Protein AF-A0A950SZE5-F1 (afdb_monomer_lite)

Radius of gyration: 12.18 Å; chains: 1; bounding box: 23×28×33 Å

Sequence (52 aa):
FARDIAGHVLFMDSGAIAEHGRADDVLVRPGNPRTRAFLSRFHHATALRSAG

Foldseek 3Di:
DCLVPDQKDFDDDPRDGQDIDGSCQQQPPDPGPVSVVVNVVVVVVVVVVVPD

Structure (mmCIF, N/CA/C/O backbone):
data_AF-A0A950SZE5-F1
#
_entry.id   AF-A0A950SZE5-F1
#
loop_
_atom_site.group_PDB
_atom_site.id
_atom_site.type_symbol
_atom_site.label_atom_id
_atom_site.label_alt_id
_atom_site.label_comp_id
_atom_site.label_asym_id
_atom_site.label_entity_id
_atom_site.label_seq_id
_atom_site.pdbx_PDB_ins_code
_atom_site.Cartn_x
_atom_site.Cartn_y
_atom_site.Cartn_z
_atom_site.occupancy
_atom_site.B_iso_or_equiv
_atom_site.auth_seq_id
_atom_site.auth_comp_id
_atom_site.auth_asym_id
_atom_site.auth_atom_id
_atom_site.pdbx_PDB_model_num
ATOM 1 N N . PHE A 1 1 ? 10.590 -2.527 -8.039 1.00 76.31 1 PHE A N 1
ATOM 2 C CA . PHE A 1 1 ? 11.297 -3.183 -6.919 1.00 76.31 1 PHE A CA 1
ATOM 3 C C . PHE A 1 1 ? 10.317 -3.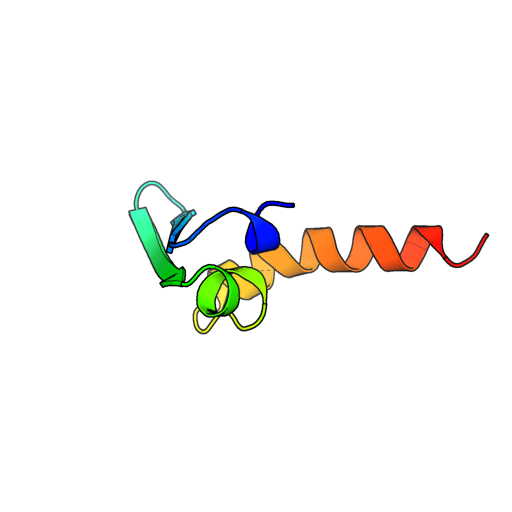846 -5.956 1.00 76.31 1 PHE A C 1
ATOM 5 O O . PHE A 1 1 ? 10.183 -5.053 -6.050 1.00 76.31 1 PHE A O 1
ATOM 12 N N . ALA A 1 2 ? 9.606 -3.123 -5.077 1.00 80.62 2 ALA A N 1
ATOM 13 C CA . ALA A 1 2 ? 8.767 -3.769 -4.053 1.00 80.62 2 ALA A CA 1
ATOM 14 C C . ALA A 1 2 ? 7.686 -4.689 -4.650 1.00 80.62 2 ALA A C 1
ATOM 16 O O . ALA A 1 2 ? 7.507 -5.807 -4.181 1.00 80.62 2 ALA A O 1
ATOM 17 N N . ARG A 1 3 ? 7.052 -4.258 -5.747 1.00 83.06 3 ARG A N 1
ATOM 18 C CA . ARG A 1 3 ? 6.118 -5.082 -6.527 1.00 83.06 3 ARG A CA 1
ATOM 19 C C . ARG A 1 3 ? 6.739 -6.387 -7.034 1.00 83.06 3 ARG A C 1
ATOM 21 O O . ARG A 1 3 ? 6.090 -7.418 -7.000 1.00 83.06 3 ARG A O 1
ATOM 28 N N . ASP A 1 4 ? 7.977 -6.331 -7.512 1.00 87.88 4 ASP A N 1
ATOM 29 C CA . ASP A 1 4 ? 8.588 -7.431 -8.266 1.00 87.88 4 ASP A CA 1
ATOM 30 C C . ASP A 1 4 ? 9.206 -8.500 -7.343 1.00 87.88 4 ASP A C 1
ATOM 32 O O . ASP A 1 4 ? 9.528 -9.592 -7.797 1.00 87.88 4 ASP A O 1
ATOM 36 N N . ILE A 1 5 ? 9.379 -8.187 -6.051 1.00 91.44 5 ILE A N 1
ATOM 37 C CA . ILE A 1 5 ? 10.002 -9.079 -5.057 1.00 91.44 5 ILE A CA 1
ATOM 38 C C . ILE A 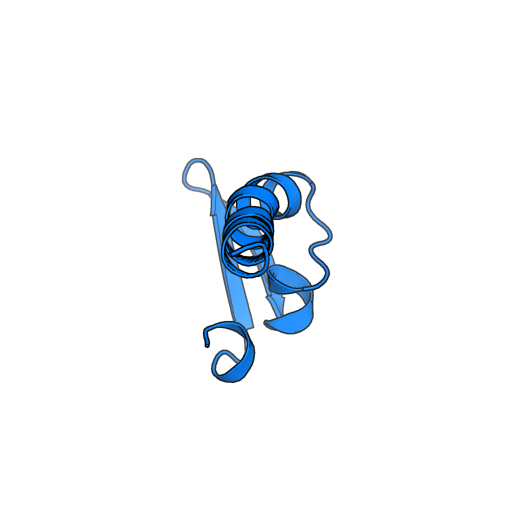1 5 ? 8.989 -9.573 -4.017 1.00 91.44 5 ILE A C 1
ATOM 40 O O . ILE A 1 5 ? 9.088 -10.706 -3.549 1.00 91.44 5 ILE A O 1
ATOM 44 N N . ALA A 1 6 ? 8.021 -8.743 -3.618 1.00 92.56 6 ALA A N 1
ATOM 45 C CA . ALA A 1 6 ? 7.104 -9.105 -2.545 1.00 92.56 6 ALA A CA 1
ATOM 46 C C . ALA A 1 6 ? 5.999 -10.056 -3.029 1.00 92.56 6 ALA A C 1
ATOM 48 O O . ALA A 1 6 ? 5.294 -9.778 -3.995 1.00 92.56 6 ALA A O 1
ATOM 49 N N . GLY A 1 7 ? 5.776 -11.149 -2.293 1.00 93.06 7 GLY A N 1
ATOM 50 C CA . GLY A 1 7 ? 4.598 -12.001 -2.494 1.00 93.06 7 GLY A CA 1
ATOM 51 C C . GLY A 1 7 ? 3.316 -11.383 -1.921 1.00 93.06 7 GLY A C 1
ATOM 52 O O . GLY A 1 7 ? 2.246 -11.487 -2.521 1.00 93.06 7 GLY A O 1
ATOM 53 N N . HIS A 1 8 ? 3.432 -10.700 -0.779 1.00 96.00 8 HIS A N 1
ATOM 54 C CA . HIS A 1 8 ? 2.330 -10.067 -0.058 1.00 96.00 8 HIS A CA 1
ATOM 55 C C . HIS A 1 8 ? 2.790 -8.735 0.540 1.00 96.00 8 HIS A C 1
ATOM 57 O O . HIS A 1 8 ? 3.945 -8.595 0.941 1.00 96.00 8 HIS A O 1
ATOM 63 N N . VAL A 1 9 ? 1.885 -7.764 0.614 1.00 96.94 9 VAL A N 1
ATOM 64 C CA . VAL A 1 9 ? 2.141 -6.409 1.108 1.00 96.94 9 VAL A CA 1
ATOM 65 C C . VAL A 1 9 ? 1.107 -6.058 2.170 1.00 96.94 9 VAL A C 1
ATOM 67 O O . VAL A 1 9 ? -0.057 -6.442 2.063 1.00 96.94 9 VAL A O 1
ATOM 70 N N . LEU A 1 10 ? 1.544 -5.329 3.197 1.00 97.44 10 LEU A N 1
ATOM 71 C CA . LEU A 1 10 ? 0.673 -4.636 4.138 1.00 97.44 10 LEU A CA 1
ATOM 72 C C . LEU A 1 10 ? 0.930 -3.137 4.021 1.00 97.44 10 LEU A C 1
ATOM 74 O O . LEU A 1 10 ? 2.065 -2.683 4.161 1.00 97.44 10 LEU A O 1
ATOM 78 N N . PHE A 1 11 ? -0.129 -2.379 3.775 1.00 97.19 11 PHE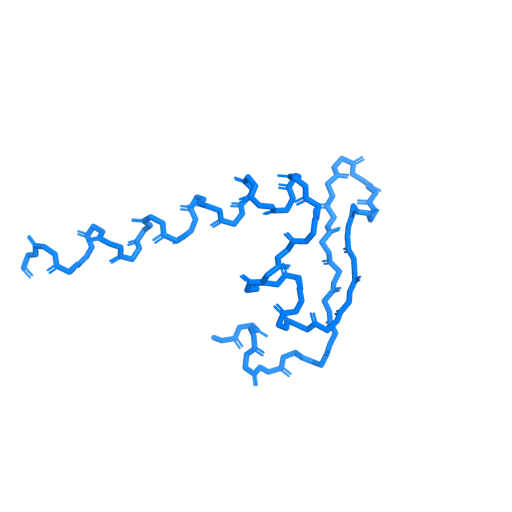 A N 1
ATOM 79 C CA . PHE A 1 11 ? -0.129 -0.931 3.854 1.00 97.19 11 PHE A CA 1
ATOM 80 C C . PHE A 1 11 ? -0.714 -0.505 5.203 1.00 97.19 11 PHE A C 1
ATOM 82 O O . PHE A 1 11 ? -1.838 -0.872 5.561 1.00 97.19 11 PHE A O 1
ATOM 89 N N . MET A 1 12 ? 0.067 0.269 5.953 1.00 97.31 12 MET A N 1
ATOM 90 C CA . MET A 1 12 ? -0.321 0.795 7.256 1.00 97.31 12 MET A CA 1
ATOM 91 C C . MET A 1 12 ? -0.509 2.307 7.197 1.00 97.31 12 MET A C 1
ATOM 93 O O . MET A 1 12 ? 0.288 3.014 6.584 1.00 97.31 12 MET A O 1
ATOM 97 N N . ASP A 1 13 ? -1.536 2.791 7.887 1.00 96.44 13 ASP A N 1
ATOM 98 C CA . ASP A 1 13 ? -1.824 4.211 8.066 1.00 96.44 13 ASP A CA 1
ATOM 99 C C . ASP A 1 13 ? -2.431 4.432 9.458 1.00 96.44 13 ASP A C 1
ATOM 101 O O . ASP A 1 13 ? -3.236 3.628 9.931 1.00 96.44 13 ASP A O 1
ATOM 105 N N . SER A 1 14 ? -2.027 5.512 10.131 1.00 94.94 14 SER A N 1
ATOM 106 C CA . SER A 1 14 ? -2.517 5.883 11.469 1.00 94.94 14 SER A CA 1
ATOM 107 C C . SER A 1 14 ? -2.400 4.759 12.515 1.00 94.94 14 SER A C 1
ATOM 109 O O . SER A 1 14 ? -3.263 4.594 13.373 1.00 94.94 14 SER A O 1
ATOM 111 N N . GLY A 1 15 ? -1.332 3.960 12.430 1.00 96.50 15 GLY A N 1
ATOM 112 C CA . GLY A 1 15 ? -1.074 2.850 13.353 1.00 96.50 15 GLY A CA 1
ATOM 113 C C . GLY A 1 15 ? -1.913 1.589 13.109 1.00 96.50 15 GLY A C 1
ATOM 114 O O . GLY A 1 15 ? -1.836 0.664 13.911 1.00 96.50 15 GLY A O 1
ATOM 115 N N . ALA A 1 16 ? -2.680 1.517 12.017 1.00 96.31 16 ALA A N 1
ATOM 116 C CA . ALA A 1 16 ? -3.505 0.361 11.668 1.00 96.31 16 ALA A CA 1
ATOM 117 C C . ALA A 1 16 ? -3.199 -0.161 10.257 1.00 96.31 16 ALA A C 1
ATOM 119 O O . ALA A 1 16 ? -2.731 0.580 9.392 1.00 96.31 16 ALA A O 1
ATOM 120 N N . ILE A 1 17 ? -3.495 -1.441 10.009 1.00 97.25 17 ILE A N 1
ATOM 121 C CA . ILE A 1 17 ? -3.476 -2.008 8.655 1.00 97.25 17 ILE A CA 1
ATOM 122 C C . ILE A 1 17 ? -4.683 -1.446 7.908 1.00 97.25 17 ILE A C 1
ATOM 124 O O . ILE A 1 17 ? -5.827 -1.743 8.247 1.00 97.25 17 ILE A O 1
ATOM 128 N N . ALA A 1 18 ? -4.420 -0.625 6.898 1.00 97.12 18 ALA A N 1
ATOM 129 C CA . ALA A 1 18 ? -5.459 -0.046 6.060 1.00 97.12 18 ALA A CA 1
ATOM 130 C C . ALA A 1 18 ? -5.756 -0.930 4.838 1.00 97.12 18 ALA A C 1
ATOM 132 O O . ALA A 1 18 ? -6.896 -0.971 4.377 1.00 97.12 18 ALA A O 1
ATOM 133 N N . GLU A 1 19 ? -4.761 -1.648 4.313 1.00 98.31 19 GLU A N 1
ATOM 134 C CA . GLU A 1 19 ? -4.938 -2.591 3.205 1.00 98.31 19 GLU A CA 1
ATOM 135 C C . GLU A 1 19 ? -3.844 -3.663 3.230 1.00 98.31 19 GLU A C 1
ATOM 137 O O . GLU A 1 19 ? -2.713 -3.402 3.640 1.00 98.31 19 GLU A O 1
ATOM 142 N N . HIS A 1 20 ? -4.167 -4.878 2.796 1.00 98.00 20 HIS A N 1
ATOM 143 C CA . HIS A 1 20 ? -3.207 -5.968 2.672 1.00 98.00 20 HIS A CA 1
ATOM 144 C C . HIS A 1 20 ? -3.630 -6.931 1.559 1.00 98.00 20 HIS A C 1
ATOM 146 O O . HIS A 1 20 ? -4.820 -7.102 1.308 1.00 98.00 20 HIS A O 1
ATOM 152 N N . GLY A 1 21 ? -2.661 -7.546 0.885 1.00 97.75 21 GLY A N 1
ATOM 153 C CA . GLY A 1 21 ? -2.923 -8.464 -0.223 1.00 97.75 21 GLY A CA 1
ATOM 154 C C . GLY A 1 21 ? -1.667 -8.791 -1.020 1.00 97.75 21 GLY A C 1
ATOM 155 O O . GLY A 1 21 ? -0.549 -8.475 -0.598 1.00 97.75 21 GLY A O 1
ATOM 156 N N . ARG A 1 22 ? -1.834 -9.394 -2.205 1.00 97.50 22 ARG A N 1
ATOM 157 C CA . ARG A 1 22 ? -0.710 -9.590 -3.133 1.00 97.50 22 ARG A CA 1
ATOM 158 C C . ARG A 1 22 ? -0.115 -8.238 -3.512 1.00 97.50 22 ARG A C 1
ATOM 160 O O . ARG A 1 22 ? -0.817 -7.229 -3.556 1.00 97.50 22 ARG A O 1
ATOM 167 N N . ALA A 1 23 ? 1.175 -8.226 -3.830 1.00 95.94 23 ALA A N 1
ATOM 168 C CA . ALA A 1 23 ? 1.863 -6.986 -4.172 1.00 95.94 23 ALA A CA 1
ATOM 169 C C . ALA A 1 23 ? 1.198 -6.231 -5.335 1.00 95.94 23 ALA A C 1
ATOM 171 O O . ALA A 1 23 ? 1.050 -5.016 -5.250 1.00 95.94 23 ALA A O 1
ATOM 172 N N . ASP A 1 24 ? 0.723 -6.931 -6.368 1.00 95.06 24 ASP A N 1
ATOM 173 C CA . ASP A 1 24 ? 0.008 -6.303 -7.488 1.00 95.06 24 ASP A CA 1
ATOM 174 C C . ASP A 1 24 ? -1.323 -5.664 -7.073 1.00 95.06 24 ASP A C 1
ATOM 176 O O . ASP A 1 24 ? -1.683 -4.596 -7.573 1.00 95.06 24 ASP A O 1
ATOM 180 N N . ASP A 1 25 ? -2.042 -6.279 -6.139 1.00 96.81 25 ASP A N 1
ATOM 181 C CA . ASP A 1 25 ? -3.335 -5.771 -5.685 1.00 96.81 25 ASP A CA 1
ATOM 182 C C . ASP A 1 25 ? -3.148 -4.514 -4.833 1.00 96.81 25 ASP A C 1
ATOM 184 O O . ASP A 1 25 ? -3.875 -3.545 -5.002 1.00 96.81 25 ASP A O 1
ATOM 188 N N . VAL 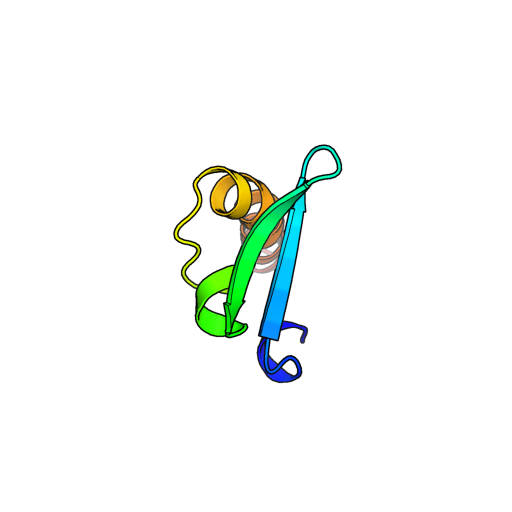A 1 26 ? -2.122 -4.472 -3.979 1.00 96.94 26 VAL A N 1
ATOM 189 C CA . VAL A 1 26 ? -1.893 -3.330 -3.078 1.00 96.94 26 VAL A CA 1
ATOM 190 C C . VAL A 1 26 ? -1.095 -2.203 -3.744 1.00 96.94 26 VAL A C 1
ATOM 192 O O . VAL A 1 26 ? -1.370 -1.033 -3.499 1.00 96.94 26 VAL A O 1
ATOM 195 N N . LEU A 1 27 ? -0.097 -2.519 -4.577 1.00 94.06 27 LEU A N 1
ATOM 196 C CA . LEU A 1 27 ? 0.844 -1.529 -5.128 1.00 94.06 27 LEU A CA 1
ATOM 197 C C . LEU A 1 27 ? 0.504 -1.061 -6.547 1.00 94.06 27 LEU A C 1
ATOM 199 O O . LEU A 1 27 ? 0.990 -0.008 -6.957 1.00 94.06 27 LEU A O 1
ATOM 203 N N . VAL A 1 28 ? -0.280 -1.829 -7.312 1.00 92.88 28 VAL A N 1
ATOM 204 C CA . VAL A 1 28 ? -0.637 -1.483 -8.703 1.00 92.88 28 VAL A CA 1
ATOM 205 C C . VAL A 1 28 ? -2.116 -1.153 -8.827 1.00 92.88 28 VAL A C 1
ATOM 207 O O . VAL A 1 28 ? -2.471 -0.193 -9.509 1.00 92.88 28 VAL A O 1
ATOM 210 N N . ARG A 1 29 ? -2.987 -1.932 -8.175 1.00 95.00 29 ARG A N 1
ATOM 211 C CA . ARG A 1 29 ? -4.448 -1.772 -8.255 1.00 95.00 29 ARG A CA 1
ATOM 212 C C . ARG A 1 29 ? -5.112 -1.670 -6.871 1.00 95.00 29 ARG A C 1
ATOM 214 O O . ARG A 1 29 ? -6.079 -2.391 -6.627 1.00 95.00 29 ARG A O 1
ATOM 221 N N . PRO A 1 30 ? -4.641 -0.764 -5.991 1.00 96.94 30 PRO A N 1
ATOM 222 C CA . PRO A 1 30 ? -5.177 -0.619 -4.636 1.00 96.94 30 PRO A CA 1
ATOM 223 C C . PRO A 1 30 ? -6.691 -0.371 -4.619 1.00 96.94 30 PRO A C 1
ATOM 225 O O . PRO A 1 30 ? -7.211 0.573 -5.239 1.00 96.94 30 PRO A O 1
ATOM 228 N N . GLY A 1 31 ? -7.397 -1.189 -3.840 1.00 97.00 31 GLY A N 1
ATOM 229 C CA . GLY A 1 31 ? -8.826 -1.054 -3.588 1.00 97.00 31 GLY A CA 1
ATOM 230 C C . GLY A 1 31 ? -9.127 0.057 -2.583 1.00 97.00 31 GLY A C 1
ATOM 231 O O . GLY A 1 31 ? -10.119 0.780 -2.744 1.00 97.00 31 GLY A O 1
ATOM 232 N N . ASN A 1 32 ? -8.250 0.263 -1.593 1.00 97.81 32 ASN A N 1
ATOM 233 C CA . ASN A 1 32 ? -8.455 1.269 -0.555 1.00 97.81 32 ASN A CA 1
ATOM 234 C C . ASN A 1 32 ? -8.125 2.695 -1.062 1.00 97.81 32 ASN A C 1
ATOM 236 O O . ASN A 1 32 ? -7.021 2.951 -1.558 1.00 97.81 32 ASN A O 1
ATOM 240 N N . PRO A 1 33 ? -9.042 3.674 -0.900 1.00 96.62 33 PRO A N 1
ATOM 241 C CA . PRO A 1 33 ? -8.787 5.074 -1.244 1.00 96.62 33 PRO A CA 1
ATOM 242 C C . PRO A 1 33 ? -7.539 5.688 -0.588 1.00 96.62 33 PRO A C 1
ATOM 244 O O . PRO A 1 33 ? -6.866 6.505 -1.218 1.00 96.62 33 PRO A O 1
ATOM 247 N N . ARG A 1 34 ? -7.210 5.305 0.653 1.00 95.94 34 ARG A N 1
ATOM 248 C CA . ARG A 1 34 ? -6.035 5.817 1.379 1.00 95.94 34 ARG A CA 1
ATOM 249 C C . ARG A 1 34 ? -4.734 5.327 0.749 1.00 95.94 34 ARG A C 1
ATOM 251 O O . ARG A 1 34 ? -3.835 6.131 0.514 1.00 95.94 34 ARG A O 1
ATOM 258 N N . THR A 1 35 ? -4.669 4.048 0.382 1.00 96.94 35 THR A N 1
ATOM 259 C CA . THR A 1 35 ? -3.525 3.469 -0.337 1.00 96.94 35 THR A CA 1
ATOM 260 C C . THR A 1 35 ? -3.338 4.133 -1.701 1.00 96.94 35 THR A C 1
ATOM 262 O O 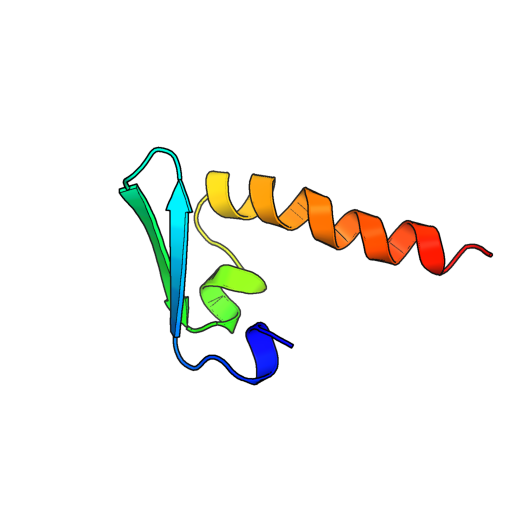. THR A 1 35 ? -2.221 4.519 -2.043 1.00 96.94 35 THR A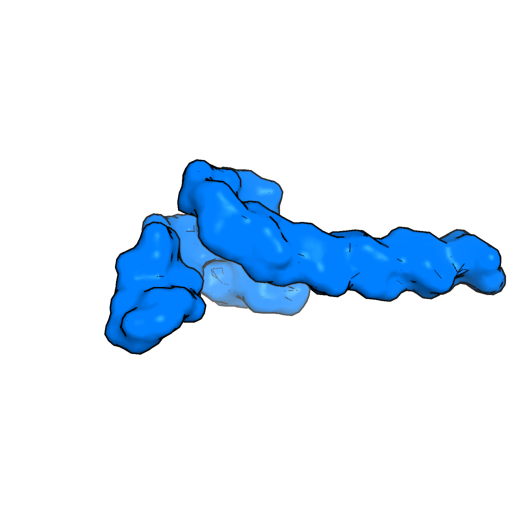 O 1
ATOM 265 N N . ARG A 1 36 ? -4.428 4.376 -2.451 1.00 95.81 36 ARG A N 1
ATOM 266 C CA . ARG A 1 36 ? -4.383 5.143 -3.715 1.00 95.81 36 ARG A CA 1
ATOM 267 C C . ARG A 1 36 ? -3.785 6.536 -3.532 1.00 95.81 36 ARG A C 1
ATOM 269 O O . ARG A 1 36 ? -2.905 6.930 -4.294 1.00 95.81 36 ARG A O 1
ATOM 276 N N . ALA A 1 37 ? -4.260 7.273 -2.530 1.00 94.50 37 ALA A N 1
ATOM 277 C CA . ALA A 1 37 ? -3.795 8.628 -2.247 1.00 94.50 37 ALA A CA 1
ATOM 278 C C . ALA A 1 37 ? -2.326 8.673 -1.790 1.00 94.50 37 ALA A C 1
ATOM 280 O O . ALA A 1 37 ? -1.623 9.644 -2.066 1.00 94.50 37 ALA A O 1
ATOM 281 N N . PHE A 1 38 ? -1.852 7.633 -1.098 1.00 93.62 38 PHE A N 1
ATOM 282 C CA . PHE A 1 38 ? -0.442 7.488 -0.747 1.00 93.62 38 PHE A CA 1
ATOM 283 C C . PHE A 1 38 ? 0.415 7.209 -1.988 1.00 93.62 38 PHE A C 1
ATOM 285 O O . PHE A 1 38 ? 1.384 7.926 -2.239 1.00 93.62 38 PHE A O 1
ATOM 292 N N . LEU A 1 39 ? 0.039 6.203 -2.785 1.00 92.88 39 LEU A N 1
ATOM 293 C CA . LEU A 1 39 ? 0.816 5.762 -3.944 1.00 92.88 39 LEU A CA 1
ATOM 294 C C . LEU A 1 39 ? 0.876 6.818 -5.052 1.00 92.88 39 LEU A C 1
ATOM 296 O O . LEU A 1 39 ? 1.916 6.955 -5.698 1.00 92.88 39 LEU A O 1
ATOM 300 N N . SER A 1 40 ? -0.180 7.619 -5.248 1.00 90.62 40 SER A N 1
ATOM 301 C CA . SER A 1 40 ? -0.196 8.679 -6.269 1.00 90.62 40 SER A CA 1
ATOM 302 C C . SER A 1 40 ? 0.987 9.648 -6.135 1.00 90.62 40 SER A C 1
ATOM 304 O O . SER A 1 40 ? 1.571 10.046 -7.140 1.00 90.62 40 SER A O 1
ATOM 306 N N . ARG A 1 41 ? 1.443 9.934 -4.909 1.00 88.81 41 ARG A N 1
ATOM 307 C CA . ARG A 1 41 ? 2.615 10.792 -4.644 1.00 88.81 41 ARG A CA 1
ATOM 308 C C . ARG A 1 41 ? 3.899 10.273 -5.301 1.00 88.81 41 ARG A C 1
ATOM 310 O O . ARG A 1 41 ? 4.766 11.063 -5.657 1.00 88.81 41 ARG A O 1
ATOM 317 N N . PHE A 1 42 ? 4.009 8.960 -5.487 1.00 81.88 42 PHE A N 1
ATOM 318 C CA . PHE A 1 42 ? 5.183 8.301 -6.057 1.00 81.88 42 PHE A CA 1
ATOM 319 C C . PHE A 1 42 ? 5.056 8.080 -7.566 1.00 81.88 42 PHE A C 1
ATOM 321 O O . PHE A 1 42 ? 6.051 8.188 -8.279 1.00 81.88 42 PHE A O 1
ATOM 328 N N . HIS A 1 43 ? 3.844 7.851 -8.081 1.00 69.38 43 HIS A N 1
ATOM 329 C CA . HIS A 1 43 ? 3.617 7.709 -9.525 1.00 69.38 43 HIS A CA 1
ATOM 330 C C . HIS A 1 43 ? 3.873 9.016 -10.298 1.00 69.38 43 HIS A C 1
ATOM 332 O O . HIS A 1 43 ? 4.353 8.981 -11.431 1.00 69.38 43 HIS A O 1
ATOM 338 N N . HIS A 1 44 ? 3.646 10.177 -9.675 1.00 57.28 44 HIS A N 1
ATOM 339 C CA . HIS A 1 44 ? 3.957 11.479 -10.279 1.00 57.28 44 HIS A CA 1
ATOM 340 C C . HIS A 1 44 ? 5.460 11.816 -10.292 1.00 57.28 44 HIS A C 1
ATOM 342 O O . HIS A 1 44 ? 5.909 12.572 -11.155 1.00 57.28 44 HIS A O 1
ATOM 348 N N . ALA A 1 45 ? 6.263 11.223 -9.401 1.00 52.22 45 ALA A N 1
ATOM 349 C CA . ALA A 1 45 ? 7.712 11.440 -9.371 1.00 52.22 45 ALA A CA 1
ATOM 350 C C . ALA A 1 45 ? 8.431 10.846 -10.599 1.00 52.22 45 ALA A C 1
ATOM 352 O O . ALA A 1 45 ? 9.517 11.296 -10.962 1.00 52.22 45 ALA A O 1
ATOM 353 N N . THR A 1 46 ? 7.824 9.860 -11.267 1.00 51.25 46 THR A N 1
ATOM 354 C CA . THR A 1 46 ? 8.370 9.260 -12.492 1.00 51.25 46 THR A CA 1
ATOM 355 C C . THR A 1 46 ? 8.032 10.080 -13.741 1.00 51.25 46 THR A C 1
ATOM 357 O O . THR A 1 46 ? 8.893 10.229 -14.602 1.00 51.25 46 THR A O 1
ATOM 360 N N . ALA A 1 47 ? 6.844 10.690 -13.821 1.00 52.03 47 ALA A N 1
ATOM 361 C CA . ALA A 1 47 ? 6.428 11.485 -14.985 1.00 52.03 47 ALA A CA 1
ATOM 362 C C . ALA A 1 47 ? 7.244 12.782 -15.162 1.00 52.03 47 ALA A C 1
ATOM 364 O O . ALA A 1 47 ? 7.508 13.203 -16.284 1.00 52.03 47 ALA A O 1
ATOM 365 N N . LEU A 1 48 ? 7.708 13.387 -14.063 1.00 53.22 48 LEU A N 1
ATOM 366 C CA . LEU A 1 48 ? 8.534 14.602 -14.104 1.00 53.22 48 LEU A CA 1
ATOM 367 C C . LEU A 1 48 ? 9.996 14.347 -14.521 1.00 53.22 48 LEU A C 1
ATOM 369 O O . LEU A 1 48 ? 10.712 15.297 -14.815 1.00 53.22 48 LEU A O 1
ATOM 373 N N . ARG A 1 49 ? 10.453 13.086 -14.568 1.00 51.34 49 ARG A N 1
ATOM 374 C CA . ARG A 1 49 ? 11.817 12.717 -15.000 1.00 51.34 49 ARG A CA 1
ATOM 375 C C . ARG A 1 49 ? 11.922 12.333 -16.478 1.00 51.34 49 ARG A C 1
ATOM 377 O O . ARG A 1 49 ? 13.032 12.174 -16.963 1.00 51.34 49 ARG A O 1
ATOM 384 N N . SER A 1 50 ? 10.800 12.168 -17.175 1.00 50.44 50 SER A N 1
ATOM 385 C CA . SER A 1 50 ? 10.756 11.804 -18.603 1.00 50.44 50 SER A CA 1
ATOM 386 C C . SER A 1 50 ? 10.620 13.013 -19.536 1.00 50.44 50 SER A C 1
ATOM 388 O O . SER A 1 50 ? 10.611 12.845 -20.749 1.00 50.44 50 SER A O 1
ATOM 390 N N . ALA A 1 51 ? 10.465 14.214 -18.974 1.00 54.66 51 ALA A N 1
ATOM 391 C CA . ALA A 1 51 ? 10.256 15.463 -19.703 1.00 54.66 51 ALA A CA 1
ATOM 392 C C . ALA A 1 51 ? 11.526 16.339 -19.779 1.00 54.66 51 ALA A C 1
ATOM 394 O O . ALA A 1 51 ? 11.416 17.559 -19.894 1.00 54.66 51 ALA A O 1
ATOM 395 N N . GLY A 1 52 ? 12.715 15.736 -19.688 1.00 47.03 52 GLY A N 1
ATOM 396 C CA . GLY A 1 52 ? 14.009 16.419 -19.772 1.00 47.03 52 GLY A CA 1
ATOM 397 C C . GLY A 1 52 ? 15.014 15.619 -20.577 1.00 47.03 52 GLY A C 1
ATOM 398 O O . GLY A 1 52 ? 15.028 14.380 -20.400 1.00 47.03 52 GLY A O 1
#

Secondary structure (DSSP, 8-state):
-HHHH-SEEEEEETTEEEEEEEHHHHHTS--SHHHHHHHHHHHHHHHTTS--

pLDDT: mean 86.25, std 16.62, range [47.03, 98.31]